Protein AF-A0A351IYG5-F1 (afdb_monomer_lite)

Foldseek 3Di:
DDDDDPVVCPDPVSVLVVLVVDPAAAEEEDEDDCPVDQLLSLQVSCVVRHPYYHYDDDCRVRNVVSNVVRD

Structure (mmCIF, N/CA/C/O backbone):
data_AF-A0A351IYG5-F1
#
_entry.id   AF-A0A351IYG5-F1
#
loop_
_atom_site.group_PDB
_atom_site.id
_atom_site.type_symbol
_atom_site.label_atom_id
_atom_site.label_alt_id
_atom_site.label_comp_id
_atom_site.label_asym_id
_atom_site.label_entity_id
_atom_site.label_seq_id
_atom_site.pdbx_PDB_ins_code
_atom_site.Cartn_x
_atom_site.Cartn_y
_atom_site.Cartn_z
_atom_site.occupancy
_atom_site.B_iso_or_equiv
_atom_site.auth_seq_id
_atom_site.auth_comp_id
_atom_site.auth_asym_id
_atom_site.auth_atom_id
_atom_site.pdbx_PDB_model_num
ATOM 1 N N . VAL A 1 1 ? -2.430 6.862 18.919 1.00 89.94 1 VAL A N 1
ATOM 2 C CA . VAL A 1 1 ? -2.102 6.447 17.531 1.00 89.94 1 VAL A CA 1
ATOM 3 C C . VAL A 1 1 ? -1.563 5.022 17.574 1.00 89.94 1 VAL A C 1
ATOM 5 O O . VAL A 1 1 ? -0.851 4.715 18.521 1.00 89.94 1 VAL A O 1
ATOM 8 N N . LYS A 1 2 ? -1.944 4.145 16.634 1.00 96.94 2 LYS A N 1
ATOM 9 C CA . LYS A 1 2 ? -1.428 2.765 16.530 1.00 96.94 2 LYS A CA 1
ATOM 10 C C . LYS A 1 2 ? -0.580 2.640 15.265 1.00 96.94 2 LYS A C 1
ATOM 12 O O . LYS A 1 2 ? -0.959 3.202 14.242 1.00 96.94 2 LYS A O 1
ATOM 17 N N . TYR A 1 3 ? 0.516 1.893 15.342 1.00 97.38 3 TYR A N 1
ATOM 18 C CA . TYR A 1 3 ? 1.423 1.644 14.222 1.00 97.38 3 TYR A CA 1
ATOM 19 C C . TYR A 1 3 ? 1.469 0.148 13.929 1.00 97.38 3 TYR A C 1
ATOM 21 O O . TYR A 1 3 ? 1.547 -0.662 14.851 1.00 97.38 3 TYR A O 1
ATOM 29 N N . TYR A 1 4 ? 1.424 -0.203 12.647 1.00 97.75 4 TYR A N 1
ATOM 30 C CA . TYR A 1 4 ? 1.469 -1.578 12.165 1.00 97.75 4 TYR A CA 1
ATOM 31 C C . TYR A 1 4 ? 2.590 -1.679 11.139 1.00 97.75 4 TYR A C 1
ATOM 33 O O . TYR A 1 4 ? 2.647 -0.880 10.206 1.00 97.75 4 TYR A O 1
ATOM 41 N N . ASN A 1 5 ? 3.500 -2.631 11.331 1.00 97.62 5 ASN A N 1
ATOM 42 C CA . ASN A 1 5 ? 4.615 -2.841 10.420 1.00 97.62 5 ASN A CA 1
ATOM 43 C C . ASN A 1 5 ? 4.297 -3.992 9.462 1.00 97.62 5 ASN A C 1
ATOM 45 O O . ASN A 1 5 ? 4.223 -5.141 9.889 1.00 97.62 5 ASN A O 1
ATOM 49 N N . SER A 1 6 ? 4.157 -3.663 8.178 1.00 97.06 6 SER A N 1
ATOM 50 C CA . SER A 1 6 ? 3.977 -4.626 7.089 1.00 97.06 6 SER A CA 1
ATOM 51 C C . SER A 1 6 ? 5.095 -4.521 6.043 1.00 97.06 6 SER A C 1
ATOM 53 O O . SER A 1 6 ? 4.865 -4.648 4.844 1.00 97.06 6 SER A O 1
ATOM 55 N N . SER A 1 7 ? 6.337 -4.261 6.477 1.00 96.38 7 SER A N 1
ATOM 56 C CA . SER A 1 7 ? 7.490 -4.044 5.582 1.00 96.38 7 SER A CA 1
ATOM 57 C C . SER A 1 7 ? 7.807 -5.218 4.642 1.00 96.38 7 SER A C 1
ATOM 59 O O . SER A 1 7 ? 8.521 -5.045 3.656 1.00 96.38 7 SER A O 1
ATOM 61 N N . ILE A 1 8 ? 7.265 -6.407 4.916 1.00 95.62 8 ILE A N 1
ATOM 62 C CA . ILE A 1 8 ? 7.393 -7.598 4.068 1.00 95.62 8 ILE A CA 1
ATOM 63 C C . ILE A 1 8 ? 6.518 -7.542 2.797 1.00 95.62 8 ILE A C 1
ATOM 65 O O . ILE A 1 8 ? 6.726 -8.341 1.874 1.00 95.62 8 ILE A O 1
ATOM 69 N N . ASP A 1 9 ? 5.572 -6.597 2.709 1.00 96.19 9 ASP A N 1
ATOM 70 C CA . ASP A 1 9 ? 4.616 -6.442 1.602 1.00 96.19 9 ASP A CA 1
ATOM 71 C C . ASP A 1 9 ? 5.259 -5.848 0.348 1.00 96.19 9 ASP A C 1
ATOM 73 O O . ASP A 1 9 ? 4.939 -4.765 -0.130 1.00 96.19 9 ASP A O 1
ATOM 77 N N . SER A 1 10 ? 6.191 -6.597 -0.224 1.00 93.69 10 SER A N 1
ATOM 78 C CA . SER A 1 10 ? 6.993 -6.154 -1.358 1.00 93.69 10 SER A CA 1
ATOM 79 C C . SER A 1 10 ? 6.339 -6.408 -2.728 1.00 93.69 10 SER A C 1
ATOM 81 O O . SER A 1 10 ? 7.044 -6.409 -3.744 1.00 93.69 10 SER A O 1
ATOM 83 N N . THR A 1 11 ? 5.022 -6.668 -2.754 1.00 94.19 11 THR A N 1
ATOM 84 C CA . THR A 1 11 ? 4.172 -6.816 -3.953 1.00 94.19 11 THR A CA 1
ATOM 85 C C . THR A 1 11 ? 2.739 -6.318 -3.678 1.00 94.19 11 THR A C 1
ATOM 87 O O . THR A 1 11 ? 2.276 -6.437 -2.540 1.00 94.19 11 THR A O 1
ATOM 90 N N . PRO A 1 12 ? 1.983 -5.862 -4.703 1.00 94.88 12 PRO A N 1
ATOM 91 C CA . PRO A 1 12 ? 0.602 -5.392 -4.522 1.00 94.88 12 PRO A CA 1
ATOM 92 C C . PRO A 1 12 ? -0.345 -6.416 -3.875 1.00 94.88 12 PRO A C 1
ATOM 94 O O . PRO A 1 12 ? -1.216 -6.05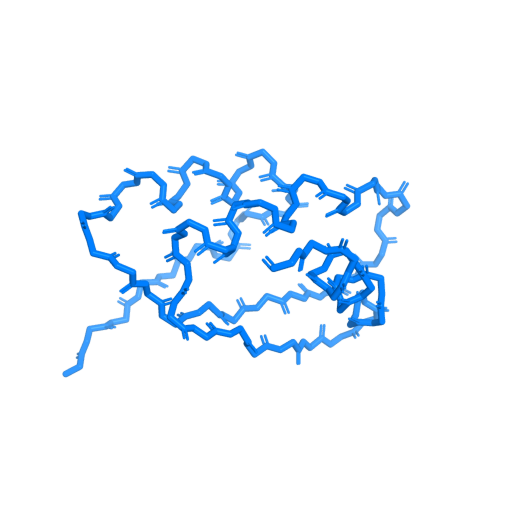5 -3.089 1.00 94.88 12 PRO A O 1
ATOM 97 N N . VAL A 1 13 ? -0.156 -7.711 -4.156 1.00 95.88 13 VAL A N 1
ATOM 98 C CA . VAL A 1 13 ? -0.980 -8.793 -3.585 1.00 95.88 13 VAL A CA 1
ATOM 99 C C . VAL A 1 13 ? -0.816 -8.887 -2.065 1.00 95.88 13 VAL A C 1
ATOM 101 O O . VAL A 1 13 ? -1.794 -9.097 -1.350 1.00 95.88 13 VAL A O 1
ATOM 104 N N . ARG A 1 14 ? 0.410 -8.706 -1.558 1.00 96.31 14 ARG A N 1
ATOM 105 C CA . ARG A 1 14 ? 0.682 -8.738 -0.114 1.00 96.31 14 ARG A CA 1
ATOM 106 C C . ARG A 1 14 ? 0.097 -7.510 0.584 1.00 96.31 14 ARG A C 1
ATOM 108 O O . ARG A 1 14 ? -0.600 -7.662 1.582 1.00 96.31 14 ARG A O 1
ATOM 115 N N . THR A 1 15 ? 0.255 -6.330 -0.021 1.00 97.25 15 THR A N 1
ATOM 116 C CA . THR A 1 15 ? -0.379 -5.090 0.455 1.00 97.25 15 THR A CA 1
ATOM 117 C C . THR A 1 15 ? -1.901 -5.226 0.536 1.00 97.25 15 THR A C 1
ATOM 119 O O . THR A 1 15 ? -2.501 -4.820 1.528 1.00 97.25 15 THR A O 1
ATOM 122 N N . LYS A 1 16 ? -2.532 -5.859 -0.466 1.00 97.62 16 LYS A N 1
ATOM 123 C CA . LYS A 1 16 ? -3.971 -6.157 -0.452 1.00 97.62 16 LYS A CA 1
ATOM 124 C C . LYS A 1 16 ? -4.363 -7.004 0.758 1.00 97.62 16 LYS A C 1
ATOM 126 O O . LYS A 1 16 ? -5.287 -6.638 1.478 1.00 97.62 16 LYS A O 1
ATOM 131 N N . ALA A 1 17 ? -3.658 -8.109 1.002 1.00 97.31 17 ALA A N 1
ATOM 132 C CA . ALA A 1 17 ? -3.945 -8.984 2.139 1.00 97.31 17 ALA A CA 1
ATOM 133 C C . ALA A 1 17 ? -3.844 -8.241 3.484 1.00 97.31 17 ALA A C 1
ATOM 135 O O . ALA A 1 17 ? -4.712 -8.407 4.339 1.00 97.31 17 ALA A O 1
ATOM 136 N N . CYS A 1 18 ? -2.833 -7.380 3.645 1.00 97.69 18 CYS A N 1
ATOM 137 C CA . CYS A 1 18 ? -2.673 -6.548 4.836 1.00 97.69 18 CYS A CA 1
ATOM 138 C C . CYS A 1 18 ? -3.834 -5.558 5.014 1.00 97.69 18 CYS A C 1
ATOM 140 O O . CYS A 1 18 ? -4.439 -5.498 6.083 1.00 97.69 18 CYS A O 1
ATOM 142 N N . LEU A 1 19 ? -4.205 -4.821 3.962 1.00 97.88 19 LEU A N 1
ATOM 143 C CA . LEU A 1 19 ? -5.261 -3.808 4.046 1.00 97.88 19 LEU A CA 1
ATOM 144 C C . LEU A 1 19 ? -6.658 -4.392 4.302 1.00 97.88 19 LEU A C 1
ATOM 146 O O . LEU A 1 19 ? -7.457 -3.764 4.996 1.00 97.88 19 LEU A O 1
ATOM 150 N N . HIS A 1 20 ? -6.932 -5.617 3.845 1.00 97.81 20 HIS A N 1
ATOM 151 C CA . HIS A 1 20 ? -8.171 -6.328 4.186 1.00 97.81 20 HIS A CA 1
ATOM 152 C C . HIS A 1 20 ? -8.269 -6.746 5.663 1.00 97.81 20 HIS A C 1
ATOM 154 O O . HIS A 1 20 ? -9.365 -7.052 6.129 1.00 97.81 20 HIS A O 1
ATOM 160 N N . ALA A 1 21 ? -7.167 -6.746 6.422 1.00 97.19 21 ALA A N 1
ATOM 161 C CA . ALA A 1 21 ? -7.201 -7.049 7.854 1.00 97.19 21 ALA A CA 1
ATOM 162 C C . ALA A 1 21 ? -7.773 -5.893 8.701 1.00 97.19 21 ALA A C 1
ATOM 164 O O . ALA A 1 21 ? -8.115 -6.090 9.871 1.00 97.19 21 ALA A O 1
ATOM 165 N N . PHE A 1 22 ? -7.887 -4.689 8.132 1.00 97.69 22 PHE A N 1
ATOM 166 C CA . PHE A 1 22 ? -8.404 -3.512 8.824 1.00 97.69 22 PHE A CA 1
ATOM 167 C C . PHE A 1 22 ? -9.890 -3.301 8.522 1.00 97.69 22 PHE A C 1
ATOM 169 O O . PHE A 1 22 ? -10.319 -3.317 7.373 1.00 97.69 22 PHE A O 1
ATOM 176 N N . LYS A 1 23 ? -10.682 -3.054 9.573 1.00 96.44 23 LYS A N 1
ATOM 177 C CA . LYS A 1 23 ? -12.115 -2.723 9.449 1.00 96.44 23 LYS A CA 1
ATOM 178 C C . LYS A 1 23 ? -12.359 -1.262 9.064 1.00 96.44 23 LYS A C 1
ATOM 180 O O . LYS A 1 23 ? -13.439 -0.924 8.599 1.00 96.44 23 LYS A O 1
ATOM 185 N N . GLN A 1 24 ? -11.377 -0.400 9.301 1.00 96.69 24 GLN A N 1
ATOM 186 C CA . GLN A 1 24 ? -11.412 1.029 9.021 1.00 96.69 24 GLN A CA 1
ATOM 187 C C . GLN A 1 24 ? -10.312 1.400 8.028 1.00 96.69 24 GLN A C 1
ATOM 189 O O . GLN A 1 24 ? -9.285 0.721 7.968 1.00 96.69 24 GLN A O 1
ATOM 194 N N . LYS A 1 25 ? -10.495 2.512 7.308 1.00 98.12 25 LYS A N 1
ATOM 195 C CA . LYS A 1 25 ? -9.440 3.062 6.453 1.00 98.12 25 LYS A CA 1
ATOM 196 C C . LYS A 1 25 ? -8.210 3.448 7.285 1.00 98.12 25 LYS A C 1
ATOM 198 O O . LYS A 1 25 ? -8.343 3.910 8.420 1.00 98.12 25 LYS A O 1
ATOM 203 N N . VAL A 1 26 ? -7.015 3.263 6.722 1.00 98.25 26 VAL A N 1
ATOM 204 C CA . VAL A 1 26 ? -5.728 3.547 7.390 1.00 98.25 26 VAL A CA 1
ATOM 205 C C . VAL A 1 26 ? -4.858 4.500 6.573 1.00 98.25 26 VAL A C 1
ATOM 207 O O . VAL A 1 26 ? -5.053 4.657 5.372 1.00 98.25 26 VAL A O 1
ATOM 210 N N . ILE A 1 27 ? -3.882 5.146 7.212 1.00 98.44 27 ILE A N 1
ATOM 211 C CA . ILE A 1 27 ? -2.852 5.912 6.498 1.00 98.44 27 ILE A CA 1
ATOM 212 C C . ILE A 1 27 ? -1.753 4.939 6.073 1.00 98.44 27 ILE A C 1
ATOM 214 O O . ILE A 1 27 ? -1.179 4.247 6.915 1.00 98.44 27 ILE A O 1
ATOM 218 N N . VAL A 1 28 ? -1.471 4.887 4.774 1.00 98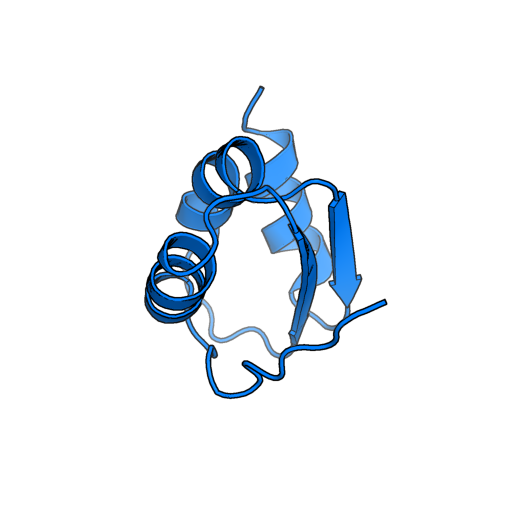.25 28 VAL A N 1
ATOM 219 C CA . VAL A 1 28 ? -0.503 3.959 4.182 1.00 98.25 28 VAL A CA 1
ATOM 220 C C . VAL A 1 28 ? 0.789 4.701 3.866 1.00 98.25 28 VAL A C 1
ATOM 222 O O . VAL A 1 28 ? 0.759 5.751 3.234 1.00 98.25 28 VAL A O 1
ATOM 225 N N . ILE A 1 29 ? 1.928 4.138 4.269 1.00 98.12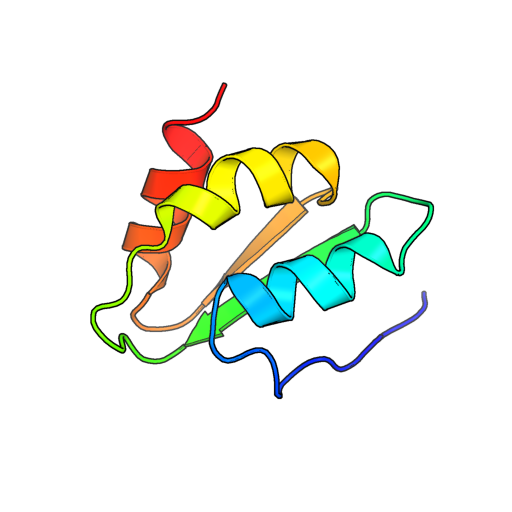 29 ILE A N 1
ATOM 226 C CA . ILE A 1 29 ? 3.248 4.548 3.778 1.00 98.12 29 ILE A CA 1
ATOM 227 C C . ILE A 1 29 ? 3.716 3.447 2.834 1.00 98.12 29 ILE A C 1
ATOM 229 O O . ILE A 1 29 ? 3.896 2.309 3.269 1.00 98.12 29 ILE A O 1
ATOM 233 N N . CYS A 1 30 ? 3.872 3.753 1.549 1.00 97.00 30 CYS A N 1
ATOM 234 C CA . CYS A 1 30 ? 4.265 2.757 0.555 1.00 97.00 30 CYS A CA 1
ATOM 235 C C . CYS A 1 30 ? 5.246 3.323 -0.469 1.00 97.00 30 CYS A C 1
ATOM 237 O O . CYS A 1 30 ? 5.310 4.525 -0.723 1.00 97.00 30 CYS A O 1
ATOM 239 N N . GLY A 1 31 ? 6.059 2.434 -1.029 1.00 96.19 31 GLY A N 1
ATOM 240 C CA . GLY A 1 31 ? 7.179 2.838 -1.855 1.00 96.19 31 GLY A CA 1
ATOM 241 C C . GLY A 1 31 ? 8.323 1.841 -1.823 1.00 96.19 31 GLY A C 1
ATOM 242 O O . GLY A 1 31 ? 8.239 0.791 -1.185 1.00 96.19 31 GLY A O 1
ATOM 243 N N . GLY A 1 32 ? 9.412 2.180 -2.507 1.00 95.88 32 GLY A N 1
ATOM 244 C CA . GLY A 1 32 ? 10.629 1.369 -2.535 1.00 95.88 32 GLY A CA 1
ATOM 245 C C . GLY A 1 32 ? 11.213 1.192 -3.932 1.00 95.88 32 GLY A C 1
ATOM 246 O O . GLY A 1 32 ? 10.999 2.024 -4.817 1.00 95.88 32 GLY A O 1
ATOM 247 N N . TYR A 1 33 ? 11.977 0.111 -4.101 1.00 95.25 33 TYR A N 1
ATOM 248 C CA . TYR A 1 33 ? 12.636 -0.255 -5.355 1.00 95.25 33 TYR A CA 1
ATOM 249 C C . TYR A 1 33 ? 11.640 -0.759 -6.406 1.00 95.25 33 TYR A C 1
ATOM 251 O O . TYR A 1 33 ? 10.672 -1.454 -6.091 1.00 95.25 33 TYR A O 1
ATOM 259 N N . ASP A 1 34 ? 11.903 -0.426 -7.665 1.00 92.62 34 ASP A N 1
ATOM 260 C CA . ASP A 1 34 ? 11.066 -0.814 -8.789 1.00 92.62 34 ASP A CA 1
ATOM 261 C C . ASP A 1 34 ? 11.419 -2.219 -9.287 1.00 92.62 34 ASP A C 1
ATOM 263 O O . ASP A 1 34 ? 12.422 -2.433 -9.962 1.00 92.62 34 ASP A O 1
ATOM 267 N N . LYS A 1 35 ? 10.554 -3.182 -8.966 1.00 91.75 35 LYS A N 1
ATOM 268 C CA . LYS A 1 35 ? 10.653 -4.570 -9.440 1.00 91.75 35 LYS A CA 1
ATOM 269 C C . LYS A 1 35 ? 10.079 -4.774 -10.847 1.00 91.75 35 LYS A C 1
ATOM 271 O O . LYS A 1 35 ? 9.909 -5.917 -11.256 1.00 91.75 35 LYS A O 1
ATOM 276 N N . GLN A 1 36 ? 9.724 -3.694 -11.549 1.00 92.12 36 GLN A N 1
ATOM 277 C CA . GLN A 1 36 ? 9.052 -3.730 -12.851 1.00 92.12 36 GLN A CA 1
ATOM 278 C C . GLN A 1 36 ? 7.721 -4.504 -12.818 1.00 92.12 36 GLN A C 1
ATOM 280 O O . GLN A 1 36 ? 7.320 -5.139 -13.789 1.00 92.12 36 GLN A O 1
ATOM 285 N N . LEU A 1 37 ? 7.026 -4.447 -11.679 1.00 91.44 37 LEU A N 1
ATOM 286 C CA . LEU A 1 37 ? 5.685 -5.004 -11.504 1.00 91.44 37 LEU A CA 1
ATOM 287 C C . LEU A 1 37 ? 4.627 -3.945 -11.840 1.00 91.44 37 LEU A C 1
ATOM 289 O O . LEU A 1 37 ? 4.878 -2.747 -11.708 1.00 91.44 37 LEU A O 1
ATOM 293 N N . SER A 1 38 ? 3.424 -4.386 -12.219 1.00 93.56 38 SER A N 1
ATOM 294 C CA . SER A 1 38 ? 2.283 -3.476 -12.357 1.00 93.56 38 SER A CA 1
ATOM 295 C C . SER A 1 38 ? 1.804 -2.989 -10.987 1.00 93.56 38 SER A C 1
ATOM 297 O O . SER A 1 38 ? 1.631 -3.788 -10.062 1.00 93.56 38 SER A O 1
ATOM 299 N N . PHE A 1 39 ? 1.566 -1.681 -10.878 1.00 95.25 39 PHE A N 1
ATOM 300 C CA . PHE A 1 39 ? 1.013 -1.030 -9.689 1.00 95.25 39 PHE A CA 1
ATOM 301 C C . PHE A 1 39 ? -0.469 -0.668 -9.832 1.00 95.25 39 PHE A C 1
ATOM 303 O O . PHE A 1 39 ? -1.059 -0.240 -8.846 1.00 95.25 39 PHE A O 1
ATOM 310 N N . GLU A 1 40 ? -1.092 -0.895 -10.996 1.00 94.88 40 GLU A N 1
ATOM 311 C CA . GLU A 1 40 ? -2.521 -0.608 -11.210 1.00 94.88 40 GLU A CA 1
ATOM 312 C C . GLU A 1 40 ? -3.452 -1.167 -10.122 1.00 94.88 40 GLU A C 1
ATOM 314 O O . GLU A 1 40 ? -4.335 -0.432 -9.682 1.00 94.88 40 GLU A O 1
ATOM 319 N N . PRO A 1 41 ? -3.254 -2.395 -9.589 1.00 95.19 41 PRO A N 1
ATOM 320 C CA . PRO A 1 41 ? -4.137 -2.921 -8.548 1.00 95.19 41 PRO A CA 1
ATOM 321 C C . PRO A 1 41 ? -4.148 -2.101 -7.249 1.00 95.19 41 PRO A C 1
ATOM 323 O O . PRO A 1 41 ? -5.044 -2.288 -6.426 1.00 95.19 41 PRO A O 1
ATOM 326 N N . LEU A 1 42 ? -3.155 -1.228 -7.033 1.00 96.00 42 LEU A N 1
ATOM 327 C CA . LEU A 1 42 ? -3.092 -0.366 -5.853 1.00 96.00 42 LEU A CA 1
ATOM 328 C C . LEU A 1 42 ? -4.101 0.787 -5.900 1.00 96.00 42 LEU A C 1
ATOM 330 O O . LEU A 1 42 ? -4.501 1.242 -4.834 1.00 96.00 42 LEU A O 1
ATOM 334 N N . GLY A 1 43 ? -4.532 1.229 -7.087 1.00 96.19 43 GLY A N 1
ATOM 335 C CA . GLY A 1 43 ? -5.514 2.308 -7.250 1.00 96.19 43 GLY A CA 1
ATOM 336 C C . GLY A 1 43 ? -6.831 2.032 -6.511 1.00 96.19 43 GLY A C 1
ATOM 337 O O . GLY A 1 43 ? -7.087 2.669 -5.485 1.00 96.19 43 GLY A O 1
ATOM 338 N N . PRO A 1 44 ? -7.629 1.032 -6.943 1.00 96.25 44 PRO A N 1
ATOM 339 C CA . PRO A 1 44 ? -8.875 0.668 -6.263 1.00 96.25 44 PRO A CA 1
ATOM 340 C C . PRO A 1 44 ? -8.649 0.249 -4.806 1.00 96.25 44 PRO A C 1
ATOM 342 O O . PRO A 1 44 ? -9.411 0.621 -3.919 1.00 96.25 44 PRO A O 1
ATOM 345 N N . LEU A 1 45 ? -7.559 -0.475 -4.525 1.00 96.88 45 LEU A N 1
ATOM 346 C CA . LEU A 1 45 ? -7.240 -0.920 -3.169 1.00 96.88 45 LEU A CA 1
ATOM 347 C C . LEU A 1 45 ? -7.079 0.259 -2.199 1.00 96.88 45 LEU A C 1
ATOM 349 O O . LEU A 1 45 ? -7.610 0.224 -1.089 1.00 96.88 45 LEU A O 1
ATOM 353 N N . PHE A 1 46 ? -6.331 1.292 -2.589 1.00 97.00 46 PHE A N 1
ATOM 354 C CA . PHE A 1 46 ? -6.135 2.463 -1.742 1.00 97.00 46 PHE A CA 1
ATOM 355 C C . PHE A 1 46 ? -7.376 3.353 -1.696 1.00 97.00 46 PHE A C 1
ATOM 357 O O . PHE A 1 46 ? -7.655 3.902 -0.633 1.00 97.00 46 PHE A O 1
ATOM 364 N N . PHE A 1 47 ? -8.166 3.436 -2.767 1.00 95.50 47 PHE A N 1
ATOM 365 C CA . PHE A 1 47 ? -9.461 4.118 -2.722 1.00 95.50 47 PHE A CA 1
ATOM 366 C C . PHE A 1 47 ? -10.385 3.519 -1.644 1.00 95.50 47 PHE A C 1
ATOM 368 O O . PHE A 1 47 ? -10.942 4.243 -0.807 1.00 95.50 47 PHE A O 1
ATOM 375 N N . ASP A 1 48 ? -10.477 2.189 -1.593 1.00 95.94 48 ASP A N 1
ATOM 376 C CA . ASP A 1 48 ? -11.352 1.475 -0.661 1.00 95.94 48 ASP A CA 1
ATOM 377 C C . ASP A 1 48 ? -10.799 1.438 0.775 1.00 95.94 48 ASP A C 1
ATOM 379 O O . ASP A 1 48 ? -11.556 1.590 1.737 1.00 95.94 48 ASP A O 1
ATOM 383 N N . HIS A 1 49 ? -9.480 1.277 0.945 1.00 97.62 49 HIS A N 1
ATOM 384 C CA . HIS A 1 49 ? -8.874 0.961 2.249 1.00 97.62 49 HIS A CA 1
ATOM 385 C C . HIS A 1 49 ? -7.958 2.044 2.838 1.00 97.62 49 HIS A C 1
ATOM 387 O O . HIS A 1 49 ? -7.617 1.964 4.023 1.00 97.62 49 HIS A O 1
ATOM 393 N N . ALA A 1 50 ? -7.544 3.056 2.072 1.00 97.56 50 ALA A N 1
ATOM 394 C CA . ALA A 1 50 ? -6.647 4.099 2.565 1.00 97.56 50 ALA A CA 1
ATOM 395 C C . ALA A 1 50 ? -7.397 5.406 2.857 1.00 97.56 50 ALA A C 1
ATOM 397 O O . ALA A 1 50 ? -8.202 5.890 2.068 1.00 97.56 50 ALA A O 1
ATOM 398 N N . GLN A 1 51 ? -7.110 6.004 4.013 1.00 97.69 51 GLN A N 1
ATOM 399 C CA . GLN A 1 51 ? -7.513 7.377 4.329 1.00 97.69 51 GLN A CA 1
ATOM 400 C C . GLN A 1 51 ? -6.566 8.387 3.663 1.00 97.69 51 GLN A C 1
ATOM 402 O O . GLN A 1 51 ? -6.952 9.511 3.362 1.00 97.69 51 GLN A O 1
ATOM 407 N N . GLY A 1 52 ? -5.317 7.984 3.450 1.00 97.19 52 GLY A N 1
ATOM 408 C CA . GLY A 1 52 ? -4.293 8.764 2.775 1.00 97.19 52 GLY A CA 1
ATOM 409 C C . GLY A 1 52 ? -3.076 7.894 2.496 1.00 97.19 52 GLY A C 1
ATOM 410 O O . GLY A 1 52 ? -2.856 6.889 3.179 1.00 97.19 52 GLY A O 1
ATOM 411 N N . VAL A 1 53 ? -2.296 8.280 1.489 1.00 97.94 53 VAL A N 1
ATOM 412 C CA . VAL A 1 53 ? -1.113 7.538 1.047 1.00 97.94 53 VAL A CA 1
ATOM 413 C C . VAL A 1 53 ? 0.093 8.470 1.031 1.00 97.94 53 VAL A C 1
ATOM 415 O O . VAL A 1 53 ? 0.066 9.529 0.408 1.00 97.94 53 VAL A O 1
ATOM 418 N N . ILE A 1 54 ? 1.156 8.068 1.721 1.00 98.38 54 ILE A N 1
ATOM 419 C CA . ILE A 1 54 ? 2.454 8.737 1.745 1.00 98.38 54 ILE A CA 1
ATOM 420 C C . ILE A 1 54 ? 3.403 7.891 0.902 1.00 98.38 54 ILE A C 1
ATOM 422 O O . ILE A 1 54 ? 3.673 6.734 1.228 1.00 98.38 54 ILE A O 1
ATOM 426 N N . LEU A 1 55 ? 3.888 8.471 -0.193 1.00 98.12 55 LEU A N 1
ATOM 427 C CA . LEU A 1 55 ? 4.728 7.781 -1.166 1.00 98.12 55 LEU A CA 1
ATOM 428 C C . LEU A 1 55 ? 6.212 8.045 -0.911 1.00 98.12 55 LEU A C 1
ATOM 430 O O . LEU A 1 55 ? 6.594 9.155 -0.537 1.00 98.12 55 LEU A O 1
ATOM 434 N N . CYS A 1 56 ? 7.054 7.038 -1.142 1.00 97.25 56 CYS A N 1
ATOM 435 C CA . CYS A 1 56 ? 8.506 7.186 -1.063 1.00 97.25 56 CYS A CA 1
ATOM 436 C C . CYS A 1 56 ? 9.275 6.295 -2.061 1.00 97.25 56 CYS A C 1
ATOM 438 O O . CYS A 1 56 ? 8.776 5.307 -2.598 1.00 97.25 56 CYS A O 1
ATOM 440 N N . GLY A 1 57 ? 10.543 6.632 -2.308 1.00 97.00 57 GLY A N 1
ATOM 441 C CA . GLY A 1 57 ? 11.440 5.828 -3.146 1.00 97.00 57 GLY A CA 1
ATOM 442 C C . GLY A 1 57 ? 11.151 5.891 -4.653 1.00 97.00 57 GLY A C 1
ATOM 443 O O . GLY A 1 57 ? 10.401 6.740 -5.136 1.00 97.00 57 GLY A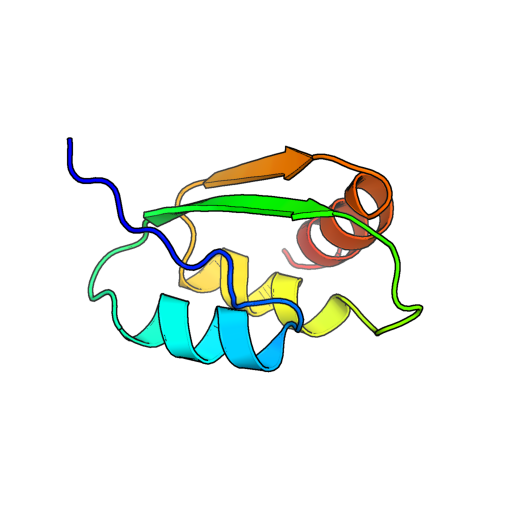 O 1
ATOM 444 N N . ALA A 1 58 ? 11.775 4.982 -5.408 1.00 97.25 58 ALA A N 1
ATOM 445 C CA . ALA A 1 58 ? 11.797 5.005 -6.876 1.00 97.25 58 ALA A CA 1
ATOM 446 C C . ALA A 1 58 ? 10.429 4.735 -7.529 1.00 97.25 58 ALA A C 1
ATOM 448 O O . ALA A 1 58 ? 10.174 5.165 -8.649 1.00 97.25 58 ALA A O 1
ATOM 449 N N . THR A 1 59 ? 9.529 4.048 -6.827 1.00 96.81 59 THR A N 1
ATOM 450 C CA . THR A 1 59 ? 8.187 3.690 -7.322 1.00 96.81 59 THR A CA 1
ATOM 451 C C . THR A 1 59 ? 7.142 4.796 -7.142 1.00 96.81 59 THR A C 1
ATOM 453 O O . THR A 1 59 ? 6.014 4.631 -7.601 1.00 96.81 59 THR A O 1
ATOM 456 N N . THR A 1 60 ? 7.514 5.936 -6.540 1.00 97.75 60 THR A N 1
ATOM 457 C CA . THR A 1 60 ? 6.609 7.057 -6.219 1.00 97.75 60 THR A CA 1
ATOM 458 C C . THR A 1 60 ? 5.713 7.450 -7.392 1.00 97.75 60 THR A C 1
ATOM 460 O O . THR A 1 60 ? 4.495 7.465 -7.239 1.00 97.75 60 THR A O 1
ATOM 463 N N . GLN A 1 61 ? 6.287 7.737 -8.567 1.00 96.94 61 GLN A N 1
ATOM 464 C CA . GLN A 1 61 ? 5.496 8.218 -9.703 1.00 96.94 61 GLN A CA 1
ATOM 465 C C . GLN A 1 61 ? 4.529 7.144 -10.216 1.00 96.94 61 GLN A C 1
ATOM 467 O O . GLN A 1 61 ? 3.351 7.423 -10.379 1.00 96.94 61 GLN A O 1
ATOM 472 N N . LYS A 1 62 ? 4.985 5.894 -10.353 1.00 96.00 62 LYS A N 1
ATOM 473 C CA . LYS A 1 62 ? 4.148 4.783 -10.835 1.00 96.00 62 LYS A CA 1
ATOM 474 C C . LYS A 1 62 ? 2.958 4.499 -9.918 1.00 96.00 62 LYS A C 1
ATOM 476 O O . LYS A 1 62 ? 1.857 4.246 -10.396 1.00 96.00 62 LYS A O 1
ATOM 481 N N . ILE A 1 63 ? 3.177 4.532 -8.602 1.00 96.56 63 ILE A N 1
ATOM 482 C CA . ILE A 1 63 ? 2.103 4.327 -7.622 1.00 96.56 63 ILE A CA 1
ATOM 483 C C . ILE A 1 63 ? 1.155 5.529 -7.631 1.00 96.56 63 ILE A C 1
ATOM 485 O O . ILE A 1 63 ? -0.057 5.339 -7.598 1.00 96.56 63 ILE A O 1
ATOM 489 N N . LYS A 1 64 ? 1.684 6.758 -7.716 1.00 96.88 64 LYS A N 1
ATOM 490 C CA . LYS A 1 64 ? 0.862 7.966 -7.838 1.00 96.88 64 LYS A CA 1
ATOM 491 C C . LYS A 1 64 ? -0.037 7.897 -9.068 1.00 96.88 64 LYS A C 1
ATOM 493 O O . LYS A 1 64 ? -1.230 8.126 -8.926 1.00 96.88 64 LYS A O 1
ATOM 498 N N . ASP A 1 65 ? 0.514 7.534 -10.223 1.00 96.31 65 ASP A N 1
ATOM 499 C CA . ASP A 1 65 ? -0.236 7.423 -11.474 1.00 96.31 65 ASP A CA 1
ATOM 500 C C . ASP A 1 65 ? -1.377 6.407 -11.332 1.00 96.31 65 ASP A C 1
ATOM 502 O O . ASP A 1 65 ? -2.523 6.742 -11.623 1.00 96.31 65 ASP A O 1
ATOM 506 N N . ALA A 1 66 ? -1.091 5.224 -10.772 1.00 95.12 66 ALA A N 1
ATOM 507 C CA . ALA A 1 66 ? -2.096 4.194 -10.499 1.00 95.12 66 ALA A CA 1
ATOM 508 C C . ALA A 1 66 ? -3.213 4.665 -9.549 1.00 95.12 66 ALA A C 1
ATOM 510 O O . ALA A 1 66 ? -4.364 4.272 -9.714 1.00 95.12 66 ALA A O 1
ATOM 511 N N . ILE A 1 67 ? -2.891 5.512 -8.564 1.00 95.00 67 ILE A N 1
ATOM 512 C CA . ILE A 1 67 ? -3.887 6.115 -7.667 1.00 95.00 67 ILE A CA 1
ATOM 513 C C . ILE A 1 67 ? -4.712 7.166 -8.413 1.00 95.00 67 ILE A C 1
ATOM 515 O O . ILE A 1 67 ? -5.928 7.157 -8.317 1.00 95.00 67 ILE A O 1
ATOM 519 N N . THR A 1 68 ? -4.069 8.070 -9.155 1.00 93.69 68 THR A N 1
ATOM 520 C CA . THR A 1 68 ? -4.746 9.218 -9.789 1.00 93.69 68 THR A CA 1
ATOM 521 C C . THR A 1 68 ? -5.558 8.867 -11.030 1.00 93.69 68 THR A C 1
ATOM 523 O O . THR A 1 68 ? -6.416 9.646 -11.432 1.00 93.69 68 THR A O 1
ATOM 526 N N . GLN A 1 69 ? -5.287 7.722 -11.657 1.00 91.69 69 GLN A N 1
ATOM 527 C CA . GLN A 1 69 ? -6.114 7.192 -12.74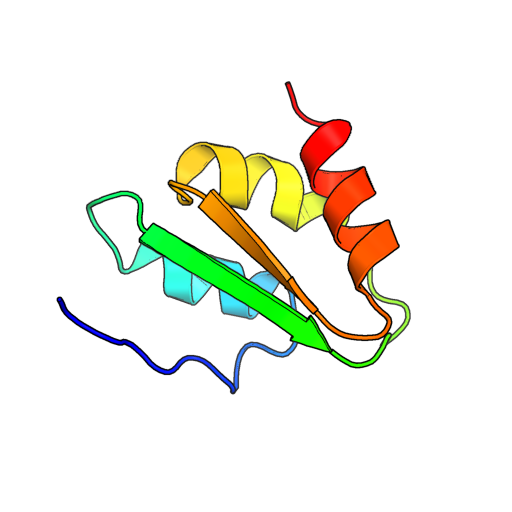4 1.00 91.69 69 GLN A CA 1
ATOM 528 C C . GLN A 1 69 ? -7.433 6.600 -12.231 1.00 91.69 69 GLN A C 1
ATOM 530 O O . GLN A 1 69 ? -8.354 6.389 -13.020 1.00 91.69 69 GLN A O 1
ATOM 535 N N . TYR A 1 70 ? -7.526 6.338 -10.926 1.00 81.81 70 TYR A N 1
ATOM 536 C CA . TYR A 1 70 ? -8.734 5.860 -10.277 1.00 81.81 70 TYR A CA 1
ATOM 537 C C . TYR A 1 70 ? -9.491 7.056 -9.657 1.00 81.81 70 TYR A C 1
ATOM 539 O O . TYR A 1 70 ? -8.858 7.857 -8.965 1.00 81.81 70 TYR A O 1
ATOM 547 N N . PRO A 1 71 ? -10.796 7.228 -9.949 1.00 62.50 71 PRO A N 1
ATOM 548 C CA . PRO A 1 71 ? -11.584 8.382 -9.507 1.00 62.50 71 PRO A CA 1
ATOM 549 C C . PRO A 1 71 ? -11.818 8.424 -7.992 1.00 62.50 71 PRO A C 1
ATOM 551 O O . PRO A 1 71 ? -11.819 7.346 -7.359 1.00 62.50 71 PRO A O 1
#

Sequence (71 aa):
VKYYNSSIDSTPVRTKACLHAFKQKVIVICGGYDKQLSFEPLGPLFFDHAQGVILCGATTQKIKDA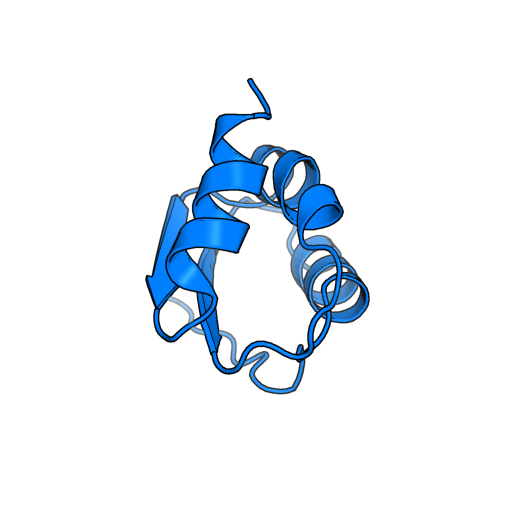ITQYP

pLDDT: mean 95.53, std 4.67, range [62.5, 98.44]

Secondary structure (DSSP, 8-state):
------TT--SHHHHHHHHTT-SS-EEEEEE----S---TTHHHHHHHHEEEEEEESTTHHHHHHHHHT--

Radius of gyration: 11.31 Å; chains: 1; bounding box: 25×18×30 Å